Protein AF-A0A935FFC0-F1 (afdb_monomer_lite)

Sequence (80 aa):
MGIFNATATYGHGFKPTDNPDEYIARIYTGGFAGQGTATKRLIREMEPFMQEKGYSKYNILSARFNLIPSFFKFTIKFEV

Secondary structure (DSSP, 8-state):
-----------SSEEE-SSTTEEEEEEE--TT--HHHHHHHHHHHHHHHHHHHT--EEEEEEEEEETTTTEEEEEEEEE-

Structure (mmCIF, N/CA/C/O backbone):
data_AF-A0A935FFC0-F1
#
_entry.id   AF-A0A935FFC0-F1
#
loop_
_atom_site.group_PDB
_atom_site.id
_atom_site.type_symbol
_atom_site.label_atom_id
_atom_site.label_alt_id
_atom_site.label_comp_id
_atom_site.label_asym_id
_atom_site.label_entity_id
_atom_site.label_seq_id
_atom_site.pdbx_PDB_ins_code
_atom_site.Cartn_x
_atom_site.Cartn_y
_atom_site.Cartn_z
_atom_site.occupancy
_atom_site.B_iso_or_equiv
_atom_site.auth_seq_id
_atom_site.auth_comp_id
_atom_site.auth_asym_id
_atom_site.auth_atom_id
_atom_site.pdbx_PDB_model_num
ATOM 1 N N . MET A 1 1 ? -32.186 -10.570 6.148 1.00 43.62 1 MET A N 1
ATOM 2 C CA . MET A 1 1 ? -30.791 -10.225 6.495 1.00 43.62 1 MET A CA 1
ATOM 3 C C . MET A 1 1 ? -29.867 -10.963 5.543 1.00 43.62 1 MET A C 1
ATOM 5 O O . MET A 1 1 ? -30.030 -12.167 5.424 1.00 43.62 1 MET A O 1
ATOM 9 N N . GLY A 1 2 ? -28.916 -10.275 4.908 1.00 44.16 2 GLY A N 1
ATOM 10 C CA . GLY A 1 2 ? -27.744 -10.935 4.324 1.00 44.16 2 GLY A CA 1
ATOM 11 C C . GLY A 1 2 ? -27.625 -10.854 2.808 1.00 44.16 2 GLY A C 1
ATOM 12 O O . GLY A 1 2 ? -27.797 -11.854 2.128 1.00 44.16 2 GLY A O 1
ATOM 13 N N . ILE A 1 3 ? -27.241 -9.684 2.297 1.00 39.69 3 ILE A N 1
ATOM 14 C CA . ILE A 1 3 ? -26.397 -9.619 1.100 1.00 39.69 3 ILE A CA 1
ATOM 15 C C . ILE A 1 3 ? -25.379 -8.509 1.361 1.00 39.69 3 ILE A C 1
ATOM 17 O O . ILE A 1 3 ? -25.588 -7.346 1.024 1.00 39.69 3 ILE A O 1
ATOM 21 N N . PHE A 1 4 ? -24.305 -8.846 2.078 1.00 37.62 4 PHE A N 1
ATOM 22 C CA . PHE A 1 4 ? -23.122 -7.997 2.083 1.00 37.62 4 PHE A CA 1
ATOM 23 C C . PHE A 1 4 ? -22.534 -8.096 0.678 1.00 37.62 4 PHE A C 1
ATOM 25 O O . PHE A 1 4 ? -21.832 -9.053 0.359 1.00 37.62 4 PHE A O 1
ATOM 32 N N . ASN A 1 5 ? -22.866 -7.123 -0.171 1.00 35.91 5 ASN A N 1
ATOM 33 C CA . ASN A 1 5 ? -22.143 -6.839 -1.404 1.00 35.91 5 ASN A CA 1
ATOM 34 C C . ASN A 1 5 ? -20.738 -6.348 -1.032 1.00 35.91 5 ASN A C 1
ATOM 36 O O . ASN A 1 5 ? -20.406 -5.177 -1.186 1.00 35.91 5 ASN A O 1
ATOM 40 N N . ALA A 1 6 ? -19.905 -7.241 -0.499 1.00 33.56 6 ALA A N 1
ATOM 41 C CA . ALA A 1 6 ? -18.471 -7.051 -0.479 1.00 33.56 6 ALA A CA 1
ATOM 42 C C . ALA A 1 6 ? -17.978 -7.338 -1.898 1.00 33.56 6 ALA A C 1
ATOM 44 O O . ALA A 1 6 ? -17.376 -8.375 -2.172 1.00 33.56 6 ALA A O 1
ATOM 45 N N . THR A 1 7 ? -18.259 -6.415 -2.819 1.00 31.16 7 THR A N 1
ATOM 46 C CA . THR A 1 7 ? -17.533 -6.329 -4.083 1.00 31.16 7 THR A CA 1
ATOM 47 C C . THR A 1 7 ? -16.143 -5.849 -3.716 1.00 31.16 7 THR A C 1
ATOM 49 O O . THR A 1 7 ? -15.810 -4.675 -3.816 1.00 31.16 7 THR A O 1
ATOM 52 N N . ALA A 1 8 ? -15.345 -6.749 -3.153 1.00 35.88 8 ALA A N 1
ATOM 53 C CA . ALA A 1 8 ? -13.962 -6.466 -2.918 1.00 35.88 8 ALA A CA 1
ATOM 54 C C . ALA A 1 8 ? -13.316 -6.433 -4.297 1.00 35.88 8 ALA A C 1
ATOM 56 O O . ALA A 1 8 ? -13.023 -7.470 -4.892 1.00 35.88 8 ALA A O 1
ATOM 57 N N . THR A 1 9 ? -13.146 -5.221 -4.812 1.00 38.34 9 THR A N 1
ATOM 58 C CA . THR A 1 9 ? -12.368 -4.911 -6.008 1.00 38.34 9 THR A CA 1
ATOM 59 C C . THR A 1 9 ? -10.887 -5.163 -5.691 1.00 38.34 9 THR A C 1
ATOM 61 O O . THR A 1 9 ? -10.037 -4.281 -5.747 1.00 38.34 9 THR A O 1
ATOM 64 N N . TYR A 1 10 ? -10.549 -6.388 -5.277 1.00 41.56 10 TYR A N 1
ATOM 65 C CA . TYR A 1 10 ? -9.183 -6.846 -5.094 1.00 41.56 10 TYR A CA 1
ATOM 66 C C . TYR A 1 10 ? -8.614 -7.140 -6.470 1.00 41.56 10 TYR A C 1
ATOM 68 O O . TYR A 1 10 ? -8.631 -8.279 -6.931 1.00 41.56 10 TYR A O 1
ATOM 76 N N . GLY A 1 11 ? -8.101 -6.120 -7.150 1.00 40.78 11 GLY A N 1
ATOM 77 C CA . GLY A 1 11 ? -7.288 -6.413 -8.320 1.00 40.78 11 GLY A CA 1
ATOM 78 C C . GLY A 1 11 ? -7.147 -5.318 -9.348 1.00 40.78 11 GLY A C 1
ATOM 79 O O . GLY A 1 11 ? -7.553 -5.499 -10.491 1.00 40.78 11 GLY A O 1
ATOM 80 N N . HIS A 1 12 ? -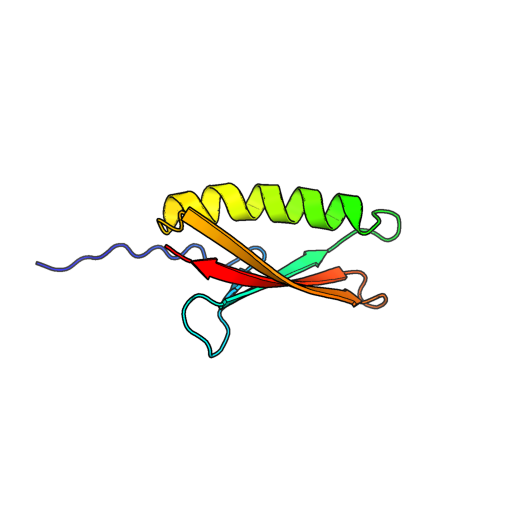6.361 -4.297 -9.017 1.00 50.09 12 HIS A N 1
ATOM 81 C CA . HIS A 1 12 ? -5.292 -3.966 -9.962 1.00 50.09 12 HIS A CA 1
ATOM 82 C C . HIS A 1 12 ? -3.889 -3.798 -9.362 1.00 50.09 12 HIS A C 1
ATOM 84 O O . HIS A 1 12 ? -2.933 -3.605 -10.107 1.00 50.09 12 HIS A O 1
ATOM 90 N N . GLY A 1 13 ? -3.708 -4.014 -8.051 1.00 57.97 13 GLY A N 1
ATOM 91 C CA . GLY A 1 13 ? -2.370 -3.933 -7.453 1.00 57.97 13 GLY A CA 1
ATOM 92 C C . GLY A 1 13 ? -2.210 -4.550 -6.067 1.00 57.97 13 GLY A C 1
ATOM 93 O O . GLY A 1 13 ? -1.161 -5.141 -5.817 1.00 57.97 13 GLY A O 1
ATOM 94 N N . PHE A 1 14 ? -3.225 -4.455 -5.199 1.00 70.44 14 PHE A N 1
ATOM 95 C CA . PHE A 1 14 ? -3.142 -4.826 -3.780 1.00 70.44 14 PHE A CA 1
ATOM 96 C C . PHE A 1 14 ? -3.582 -6.272 -3.539 1.00 70.44 14 PHE A C 1
ATOM 98 O O . PHE A 1 14 ? -4.755 -6.613 -3.676 1.00 70.44 14 PHE A O 1
ATOM 105 N N . LYS A 1 15 ? -2.628 -7.128 -3.179 1.00 78.62 15 LYS A N 1
ATOM 106 C CA . LYS A 1 15 ? -2.861 -8.513 -2.769 1.00 78.62 15 LYS A CA 1
ATOM 107 C C . LYS A 1 15 ? -2.872 -8.605 -1.244 1.00 78.62 15 LYS A C 1
ATOM 109 O O . LYS A 1 15 ? -1.875 -8.196 -0.657 1.00 78.62 15 LYS A O 1
ATOM 114 N N . PRO A 1 16 ? -3.921 -9.139 -0.603 1.00 76.81 16 PRO A N 1
ATOM 115 C CA . PRO A 1 16 ? -3.874 -9.416 0.830 1.00 76.81 16 PRO A CA 1
ATOM 116 C C . PRO A 1 16 ? -2.755 -10.422 1.144 1.00 76.81 16 PRO A C 1
ATOM 118 O O . PRO A 1 16 ? -2.407 -11.254 0.300 1.00 76.81 16 PRO A O 1
ATOM 121 N N . THR A 1 17 ? -2.167 -10.310 2.330 1.00 77.31 17 THR A N 1
ATOM 122 C CA . THR A 1 17 ? -1.218 -11.291 2.886 1.00 77.31 17 THR A CA 1
ATOM 123 C C . THR A 1 17 ? -1.905 -12.148 3.959 1.00 77.31 17 THR A C 1
ATOM 125 O O . THR A 1 17 ? -3.112 -12.035 4.156 1.00 77.31 17 THR A O 1
ATOM 128 N N . ASP A 1 18 ? -1.147 -13.003 4.647 1.00 76.81 18 ASP A N 1
ATOM 129 C CA . ASP A 1 18 ? -1.624 -13.805 5.786 1.00 76.81 18 ASP A CA 1
ATOM 130 C C . ASP A 1 18 ? -2.036 -12.939 6.992 1.00 76.81 18 ASP A C 1
ATOM 132 O O . ASP A 1 18 ? -2.877 -13.342 7.793 1.00 76.81 18 ASP A O 1
ATOM 136 N N . ASN A 1 19 ? -1.467 -11.734 7.118 1.00 77.44 19 ASN A N 1
ATOM 137 C CA . ASN A 1 19 ? -1.814 -10.809 8.193 1.00 77.44 19 ASN A CA 1
ATOM 138 C C . ASN A 1 19 ? -3.096 -10.025 7.858 1.00 77.44 19 ASN A C 1
ATOM 140 O O . ASN A 1 19 ? -3.187 -9.449 6.765 1.00 77.44 19 ASN A O 1
ATOM 144 N N . PRO A 1 20 ? -4.051 -9.917 8.802 1.00 76.25 20 PRO A N 1
ATOM 145 C CA . PRO A 1 20 ? -5.179 -9.013 8.645 1.00 76.25 20 PRO A CA 1
ATOM 146 C C . PRO A 1 20 ? -4.669 -7.575 8.496 1.00 76.25 20 PRO A C 1
ATOM 148 O O . PRO A 1 20 ? -3.693 -7.171 9.131 1.00 76.25 20 PRO A O 1
ATOM 151 N N . ASP A 1 21 ? -5.316 -6.833 7.600 1.00 80.50 21 ASP A N 1
ATOM 152 C CA . ASP A 1 21 ? -5.013 -5.435 7.281 1.00 80.50 21 ASP A CA 1
ATOM 153 C C . ASP A 1 21 ? -3.651 -5.171 6.619 1.00 80.50 21 ASP A C 1
ATOM 155 O O . ASP A 1 21 ? -3.272 -4.018 6.415 1.00 80.50 21 ASP A O 1
ATOM 159 N N . GLU A 1 22 ? -2.922 -6.205 6.196 1.00 84.31 22 GLU A N 1
ATOM 160 C CA . GLU A 1 22 ? -1.689 -6.050 5.426 1.00 84.31 22 GLU A CA 1
ATOM 161 C C . GLU A 1 22 ? -1.881 -6.485 3.965 1.00 84.31 22 GLU A C 1
ATOM 163 O O . GLU A 1 22 ? -2.450 -7.529 3.632 1.00 84.31 22 GLU A O 1
ATOM 168 N N . TYR A 1 23 ? -1.382 -5.646 3.061 1.00 85.06 23 TYR A N 1
ATOM 169 C CA . TYR A 1 23 ? -1.549 -5.777 1.627 1.00 85.06 23 TYR A CA 1
ATOM 170 C C . TYR A 1 23 ? -0.246 -5.491 0.891 1.00 85.06 23 TYR A C 1
ATOM 172 O O . TYR A 1 23 ? 0.549 -4.618 1.232 1.00 85.06 23 TYR A O 1
ATOM 180 N N . ILE A 1 24 ? -0.046 -6.227 -0.189 1.00 85.12 24 ILE A N 1
ATOM 181 C CA . ILE A 1 24 ? 1.101 -6.133 -1.072 1.00 85.12 24 ILE A CA 1
ATOM 182 C C . ILE A 1 24 ? 0.657 -5.453 -2.357 1.00 85.12 24 ILE A C 1
ATOM 184 O O . ILE A 1 24 ? -0.065 -6.049 -3.151 1.00 85.12 24 ILE A O 1
ATOM 188 N N . ALA A 1 25 ? 1.154 -4.250 -2.606 1.00 82.94 25 ALA A N 1
ATOM 189 C CA . ALA A 1 25 ? 0.959 -3.545 -3.860 1.00 82.94 25 ALA A CA 1
ATOM 190 C C . ALA A 1 25 ? 2.139 -3.771 -4.807 1.00 82.94 25 ALA A C 1
ATOM 192 O O . ALA A 1 25 ? 3.301 -3.649 -4.412 1.00 82.94 25 ALA A O 1
ATOM 193 N N . ARG A 1 26 ? 1.865 -4.079 -6.076 1.00 82.62 26 ARG A N 1
ATOM 194 C CA . ARG A 1 26 ? 2.899 -4.143 -7.120 1.00 82.62 26 ARG A CA 1
ATOM 195 C C . ARG A 1 26 ? 2.662 -3.045 -8.138 1.00 82.62 26 ARG A C 1
ATOM 197 O O . ARG A 1 26 ? 1.715 -3.119 -8.912 1.00 82.62 26 ARG A O 1
ATOM 204 N N . ILE A 1 27 ? 3.545 -2.054 -8.151 1.00 77.06 27 ILE A N 1
ATOM 205 C CA . ILE A 1 27 ? 3.494 -0.966 -9.119 1.00 77.06 27 ILE A CA 1
ATOM 206 C C . ILE A 1 27 ? 4.523 -1.234 -10.206 1.00 77.06 27 ILE A C 1
ATOM 208 O O . ILE A 1 27 ? 5.730 -1.148 -9.978 1.00 77.06 27 ILE A O 1
ATOM 212 N N . TYR A 1 28 ? 4.033 -1.562 -11.396 1.00 72.62 28 TYR A N 1
ATOM 213 C CA . TYR A 1 28 ? 4.866 -1.691 -12.581 1.00 72.62 28 TYR A CA 1
ATOM 214 C C . TYR A 1 28 ? 5.233 -0.299 -13.078 1.00 72.62 28 TYR A C 1
ATOM 216 O 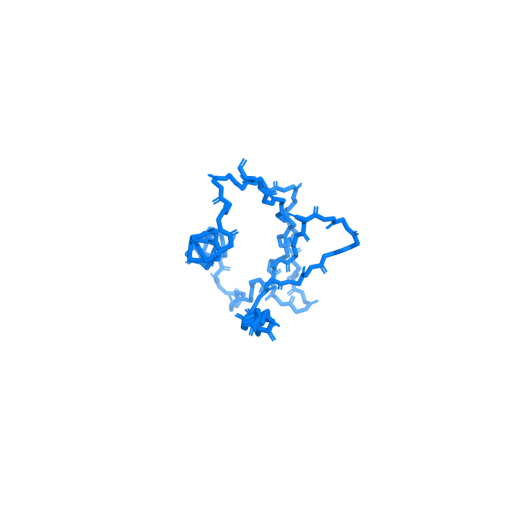O . TYR A 1 28 ? 4.380 0.500 -13.476 1.00 72.62 28 TYR A O 1
ATOM 224 N N . THR A 1 29 ? 6.522 -0.011 -13.028 1.00 65.94 29 THR A N 1
ATOM 225 C CA . THR A 1 29 ? 7.111 1.192 -13.592 1.00 65.94 29 THR A CA 1
ATOM 226 C C . THR A 1 29 ? 7.800 0.796 -14.886 1.00 65.94 29 THR A C 1
ATOM 228 O O . THR A 1 29 ? 8.674 -0.066 -14.872 1.00 65.94 29 THR A O 1
ATOM 231 N N . GLY A 1 30 ? 7.417 1.401 -16.016 1.00 59.22 30 GLY A N 1
ATOM 232 C CA . GLY A 1 30 ? 8.209 1.269 -17.245 1.00 59.22 30 GLY A CA 1
ATOM 233 C C . GLY A 1 30 ? 9.648 1.714 -16.972 1.00 59.22 30 GLY A C 1
ATOM 234 O O . GLY A 1 30 ? 9.838 2.563 -16.106 1.00 59.22 30 GLY A O 1
ATOM 235 N N . GLY A 1 31 ? 10.643 1.155 -17.671 1.00 51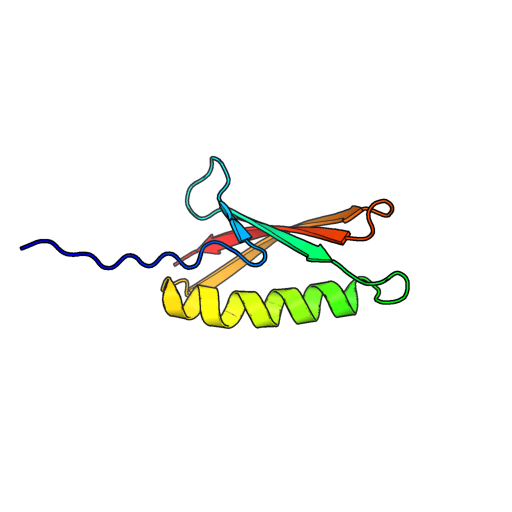.62 31 GLY A N 1
ATOM 236 C CA . GLY A 1 31 ? 12.082 1.203 -17.326 1.00 51.62 31 GLY A CA 1
ATOM 237 C C . GLY A 1 31 ? 12.750 2.575 -17.103 1.00 51.62 31 GLY A C 1
ATOM 238 O O . GLY A 1 31 ? 13.939 2.621 -16.819 1.00 51.62 31 GLY A O 1
ATOM 239 N N . PHE A 1 32 ? 12.001 3.677 -17.182 1.00 56.16 32 PHE A N 1
ATOM 240 C CA . PHE A 1 32 ? 12.427 5.049 -16.887 1.00 56.16 32 PHE A CA 1
ATOM 241 C C . PHE A 1 32 ? 11.674 5.710 -15.715 1.00 56.16 32 PHE A C 1
ATOM 243 O O . PHE A 1 32 ? 12.041 6.797 -15.272 1.00 56.16 32 PHE A O 1
ATOM 250 N N . ALA A 1 33 ? 10.617 5.090 -15.188 1.00 61.84 33 ALA A N 1
ATOM 251 C CA . ALA A 1 33 ? 9.866 5.605 -14.051 1.00 61.84 33 ALA A CA 1
ATOM 252 C C . ALA A 1 33 ? 10.539 5.160 -12.742 1.00 61.84 33 ALA A C 1
ATOM 254 O O . ALA A 1 33 ? 10.426 4.015 -12.318 1.00 61.84 33 ALA A O 1
ATOM 255 N N . GLY A 1 34 ? 11.264 6.079 -12.102 1.00 66.56 34 GLY A N 1
ATOM 256 C CA . GLY A 1 34 ? 11.916 5.831 -10.814 1.00 66.56 34 GLY A CA 1
ATOM 257 C C . GLY A 1 34 ? 10.939 5.650 -9.643 1.00 66.56 34 GLY A C 1
ATOM 258 O O . GLY A 1 34 ? 9.724 5.831 -9.769 1.00 66.56 34 GLY A O 1
ATOM 259 N N . GLN A 1 35 ? 11.496 5.355 -8.463 1.00 69.38 35 GLN A N 1
ATOM 260 C CA . GLN A 1 35 ? 10.755 5.093 -7.219 1.00 69.38 35 GLN A CA 1
ATOM 261 C C . GLN A 1 35 ? 9.702 6.163 -6.893 1.00 69.38 35 GLN A C 1
ATOM 263 O O . GLN A 1 35 ? 8.600 5.827 -6.471 1.00 69.38 35 GLN A O 1
ATOM 268 N N . GLY A 1 36 ? 9.994 7.445 -7.137 1.00 74.19 36 GLY A N 1
ATOM 269 C CA . GLY A 1 36 ? 9.050 8.535 -6.864 1.00 74.19 36 GLY A CA 1
ATOM 270 C C . GLY A 1 36 ? 7.738 8.422 -7.649 1.00 74.19 36 GLY A C 1
ATOM 271 O O . GLY A 1 36 ? 6.667 8.697 -7.109 1.00 74.19 36 GLY A O 1
ATOM 272 N N . THR A 1 37 ? 7.793 7.963 -8.901 1.00 78.19 37 THR A N 1
ATOM 273 C CA . THR A 1 37 ? 6.600 7.736 -9.729 1.00 78.19 37 THR A CA 1
ATOM 274 C C . THR A 1 37 ? 5.804 6.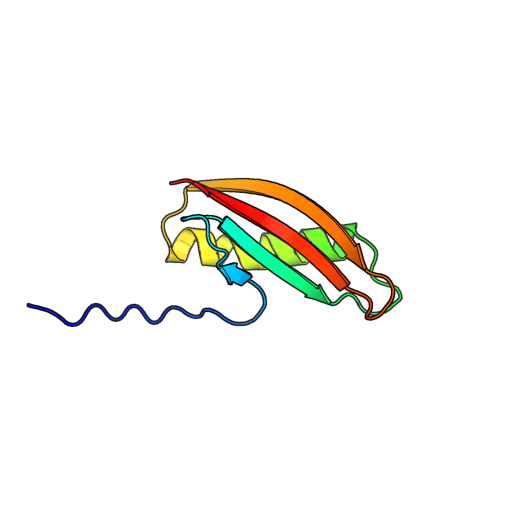535 -9.224 1.00 78.19 37 THR A C 1
ATOM 276 O O . THR A 1 37 ? 4.575 6.599 -9.161 1.00 78.19 37 THR A O 1
ATOM 279 N N . ALA A 1 38 ? 6.495 5.469 -8.803 1.00 76.44 38 ALA A N 1
ATOM 280 C CA . ALA A 1 38 ? 5.864 4.293 -8.212 1.00 76.44 38 ALA A CA 1
ATOM 281 C C . ALA A 1 38 ? 5.104 4.647 -6.927 1.00 76.44 38 ALA A C 1
ATOM 283 O O . ALA A 1 38 ? 3.939 4.285 -6.784 1.00 76.44 38 ALA A O 1
ATOM 284 N N . THR A 1 39 ? 5.733 5.416 -6.034 1.00 78.38 39 THR A N 1
ATOM 285 C CA . THR A 1 39 ? 5.128 5.857 -4.771 1.00 78.38 39 THR A CA 1
ATOM 286 C C . THR A 1 39 ? 3.937 6.786 -5.000 1.00 78.38 39 THR A C 1
ATOM 288 O O . THR A 1 39 ? 2.907 6.621 -4.359 1.00 78.38 39 THR A O 1
ATOM 291 N N . LYS A 1 40 ? 4.019 7.738 -5.942 1.00 81.88 40 LYS A N 1
ATOM 292 C CA . LYS A 1 40 ? 2.877 8.614 -6.267 1.00 81.88 40 LYS A CA 1
ATOM 293 C C . LYS A 1 40 ? 1.675 7.824 -6.777 1.00 81.88 40 LYS A C 1
ATOM 295 O O . LYS A 1 40 ? 0.548 8.090 -6.371 1.00 81.88 40 LYS A O 1
ATOM 300 N N . ARG A 1 41 ? 1.915 6.849 -7.659 1.00 81.81 41 ARG A N 1
ATOM 301 C CA . ARG A 1 41 ? 0.858 5.969 -8.167 1.00 81.81 41 ARG A CA 1
ATOM 302 C C . ARG A 1 41 ? 0.278 5.105 -7.053 1.00 81.81 41 ARG A C 1
ATOM 304 O O . ARG A 1 41 ? -0.935 4.982 -6.969 1.00 81.81 41 ARG A O 1
ATOM 311 N N . LEU A 1 42 ? 1.136 4.589 -6.174 1.00 80.94 42 LEU A N 1
ATOM 312 C CA . LEU A 1 42 ? 0.718 3.843 -4.999 1.00 80.94 42 LEU A CA 1
ATOM 313 C C . LEU A 1 42 ? -0.232 4.665 -4.119 1.00 80.94 42 LEU A C 1
ATOM 315 O O . LEU A 1 42 ? -1.335 4.211 -3.859 1.00 80.94 42 LEU A O 1
ATOM 319 N N . ILE A 1 43 ? 0.160 5.879 -3.720 1.00 82.62 43 ILE A N 1
ATOM 320 C CA . ILE A 1 43 ? -0.668 6.762 -2.880 1.00 82.62 43 ILE A CA 1
ATOM 321 C C . ILE A 1 43 ? -2.017 7.041 -3.555 1.00 82.62 43 ILE A C 1
ATOM 323 O O . ILE A 1 43 ? -3.058 6.940 -2.913 1.00 82.62 43 ILE A O 1
ATOM 327 N N . ARG A 1 44 ? -2.008 7.310 -4.867 1.00 83.06 44 ARG A N 1
ATOM 328 C CA . ARG A 1 44 ? -3.225 7.558 -5.651 1.00 83.06 44 ARG A CA 1
ATOM 329 C C . ARG A 1 44 ? -4.184 6.366 -5.675 1.00 83.06 44 ARG A C 1
ATOM 331 O O . ARG A 1 44 ? -5.387 6.580 -5.723 1.00 83.06 44 ARG A O 1
ATOM 338 N N . GLU A 1 45 ? -3.675 5.136 -5.683 1.00 79.44 45 GLU A N 1
ATOM 339 C CA . GLU A 1 45 ? -4.522 3.936 -5.622 1.00 79.44 45 GLU A CA 1
ATOM 340 C C . GLU A 1 45 ? -4.900 3.551 -4.180 1.00 79.44 45 GLU A C 1
ATOM 342 O O . GLU A 1 45 ? -5.960 2.971 -3.959 1.00 79.44 45 GLU A O 1
ATOM 347 N N . MET A 1 46 ? -4.075 3.906 -3.189 1.00 81.12 46 MET A N 1
ATOM 348 C CA . MET A 1 46 ? -4.355 3.668 -1.770 1.00 81.12 46 MET A CA 1
ATOM 349 C C . MET A 1 46 ? -5.477 4.555 -1.236 1.00 81.12 46 MET A C 1
ATOM 351 O O . MET A 1 46 ? -6.290 4.078 -0.458 1.00 81.12 46 MET A O 1
ATOM 355 N N . GLU A 1 47 ? -5.539 5.822 -1.641 1.00 82.56 47 GLU A N 1
ATOM 356 C CA . GLU A 1 47 ? -6.539 6.784 -1.158 1.00 82.56 47 GLU A CA 1
ATOM 357 C C . GLU A 1 47 ? -7.998 6.314 -1.359 1.00 82.56 47 GLU A C 1
ATOM 359 O O . GLU A 1 47 ? -8.724 6.220 -0.364 1.00 82.56 47 GLU A O 1
ATOM 364 N N . PRO A 1 48 ? -8.441 5.914 -2.571 1.00 82.56 48 PRO A N 1
ATOM 365 C CA . PRO A 1 48 ? -9.783 5.365 -2.750 1.00 82.56 48 PRO A CA 1
ATOM 366 C C . PRO A 1 48 ? -9.960 4.009 -2.052 1.00 82.56 48 PRO A C 1
ATOM 368 O O . PRO A 1 48 ? -11.042 3.732 -1.545 1.00 82.56 48 PRO A O 1
ATOM 371 N N . PHE A 1 49 ? -8.912 3.179 -1.965 1.00 79.94 49 PHE A N 1
ATOM 372 C CA . PHE A 1 49 ? -8.974 1.891 -1.261 1.00 79.94 49 PHE A CA 1
ATOM 373 C C . PHE A 1 49 ? -9.206 2.072 0.245 1.00 79.94 49 PHE A C 1
ATOM 375 O O . PHE A 1 49 ? -10.003 1.355 0.847 1.00 79.94 49 PHE A O 1
ATOM 382 N N . MET A 1 50 ? -8.546 3.057 0.851 1.00 82.00 50 MET A N 1
ATOM 383 C CA . MET A 1 50 ? -8.730 3.417 2.253 1.00 82.00 50 MET A CA 1
ATOM 384 C C . MET A 1 50 ? -10.134 3.947 2.518 1.00 82.00 50 MET A C 1
ATOM 386 O O . MET A 1 50 ? -10.768 3.507 3.472 1.00 82.00 50 MET A O 1
ATOM 390 N N . GLN A 1 51 ? -10.644 4.830 1.655 1.00 83.19 51 GLN A N 1
ATOM 391 C CA . GLN A 1 51 ? -12.006 5.352 1.779 1.00 83.19 51 GLN A CA 1
ATOM 392 C C . GLN A 1 51 ? -13.069 4.258 1.608 1.00 83.19 51 GLN A C 1
ATOM 394 O O . GLN A 1 51 ? -14.020 4.217 2.381 1.00 83.19 51 GLN A O 1
ATOM 399 N N . GLU A 1 52 ? -12.895 3.345 0.645 1.00 79.75 52 GLU A N 1
ATOM 400 C CA . GLU A 1 52 ? -13.823 2.229 0.410 1.00 79.75 52 GLU A CA 1
ATOM 401 C C . GLU A 1 52 ? -13.845 1.241 1.587 1.00 79.75 52 GLU A C 1
ATOM 403 O O . GLU A 1 52 ? -14.900 0.726 1.958 1.00 79.75 52 GLU A O 1
ATOM 408 N N . LYS A 1 53 ? -12.681 0.974 2.188 1.00 78.88 53 LYS A N 1
ATOM 409 C CA . LYS A 1 53 ? -12.534 0.017 3.294 1.00 78.88 53 LYS A CA 1
ATOM 410 C C . LYS A 1 53 ? -12.711 0.632 4.683 1.00 78.88 53 LYS A C 1
ATOM 412 O O . LYS A 1 53 ? -12.824 -0.116 5.648 1.00 78.88 53 LYS A O 1
ATOM 417 N N . GLY A 1 54 ? -12.752 1.959 4.789 1.00 82.00 54 GLY A N 1
ATOM 418 C CA . GLY A 1 54 ? -12.846 2.671 6.063 1.00 82.00 54 GLY A CA 1
ATOM 419 C C . GLY A 1 54 ? -11.539 2.698 6.862 1.00 82.00 54 GLY A C 1
ATOM 420 O O . GLY A 1 54 ? -11.581 2.773 8.084 1.00 82.00 54 GLY A O 1
ATOM 421 N N . TYR A 1 55 ? -10.384 2.623 6.200 1.00 83.50 55 TYR A N 1
ATOM 422 C CA . TYR A 1 55 ? -9.083 2.767 6.854 1.00 83.50 55 TYR A CA 1
ATOM 423 C C . TYR A 1 55 ? -8.715 4.250 6.993 1.00 83.50 55 TYR A C 1
ATOM 425 O O . TYR A 1 55 ? -8.717 4.975 5.998 1.00 83.50 55 TYR A O 1
ATOM 433 N N . SER A 1 56 ? -8.341 4.708 8.192 1.00 82.06 56 SER A N 1
ATOM 434 C CA . SER A 1 56 ? -7.897 6.100 8.406 1.00 82.06 56 SER A CA 1
ATOM 435 C C . SER A 1 56 ? -6.389 6.271 8.248 1.00 82.06 56 SER A C 1
ATOM 437 O O . SER A 1 56 ? -5.900 7.381 8.029 1.00 82.06 56 SER A O 1
ATOM 439 N N . LYS A 1 57 ? -5.626 5.183 8.389 1.00 83.88 57 LYS A N 1
ATOM 440 C CA . LYS A 1 57 ? -4.164 5.199 8.380 1.00 83.88 57 LYS A CA 1
ATOM 441 C C . LYS A 1 57 ? -3.606 4.125 7.464 1.00 83.88 57 LYS A C 1
ATOM 443 O O . LYS A 1 57 ? -4.193 3.069 7.242 1.00 83.88 57 LYS A O 1
ATOM 448 N N . TYR A 1 58 ? -2.420 4.410 6.950 1.00 85.56 58 TYR A N 1
ATOM 449 C CA . TYR A 1 58 ? -1.608 3.449 6.233 1.00 85.56 58 TYR A CA 1
ATOM 450 C C . TYR A 1 58 ? -0.169 3.554 6.711 1.00 85.56 58 TYR A C 1
ATOM 452 O O . TYR A 1 58 ? 0.325 4.635 7.034 1.00 85.56 58 TYR A O 1
ATOM 460 N N . ASN A 1 59 ? 0.518 2.425 6.714 1.00 86.69 59 ASN A N 1
ATOM 461 C CA . ASN A 1 59 ? 1.928 2.345 7.016 1.00 86.69 59 ASN A CA 1
ATOM 462 C C . ASN A 1 59 ? 2.625 1.504 5.950 1.00 86.69 59 ASN A C 1
ATOM 464 O O . ASN A 1 59 ? 2.261 0.353 5.710 1.00 86.69 59 ASN A O 1
ATOM 468 N N . ILE A 1 60 ? 3.630 2.075 5.292 1.00 86.25 60 ILE A N 1
ATOM 469 C CA . ILE A 1 60 ? 4.423 1.354 4.295 1.00 86.25 60 ILE A CA 1
ATOM 470 C C . ILE A 1 60 ? 5.521 0.604 5.048 1.00 86.25 60 ILE A C 1
ATOM 472 O O . ILE A 1 60 ? 6.561 1.166 5.376 1.00 86.25 60 ILE A O 1
ATOM 476 N N . LEU A 1 61 ? 5.288 -0.680 5.311 1.00 84.44 61 LEU A N 1
ATOM 477 C CA . LEU A 1 61 ? 6.230 -1.553 6.012 1.00 84.44 61 LEU A CA 1
ATOM 478 C C . LEU A 1 61 ? 7.496 -1.817 5.194 1.00 84.44 61 LEU A C 1
ATOM 480 O O . LEU A 1 61 ? 8.575 -2.039 5.741 1.00 84.44 61 LEU A O 1
ATOM 484 N N . SER A 1 62 ? 7.374 -1.871 3.867 1.00 82.62 62 SER A N 1
ATOM 485 C CA . SER A 1 62 ? 8.508 -2.143 2.986 1.00 82.62 62 SER A CA 1
ATOM 486 C C . SER A 1 62 ? 8.266 -1.645 1.573 1.00 82.62 62 SER A C 1
ATOM 488 O O . SER A 1 62 ? 7.160 -1.742 1.050 1.00 82.62 62 SER A O 1
ATOM 490 N N . ALA A 1 63 ? 9.336 -1.193 0.926 1.00 83.50 63 ALA A N 1
ATOM 491 C CA . ALA A 1 63 ? 9.375 -0.881 -0.495 1.00 83.50 63 ALA A CA 1
ATOM 492 C C . ALA A 1 63 ? 10.588 -1.585 -1.108 1.00 83.50 63 ALA A C 1
ATOM 494 O O . ALA A 1 63 ? 11.729 -1.279 -0.767 1.00 83.50 63 ALA A O 1
ATOM 495 N N . ARG A 1 64 ? 10.355 -2.551 -1.998 1.00 82.12 64 ARG A N 1
ATOM 496 C CA . ARG A 1 64 ? 11.414 -3.2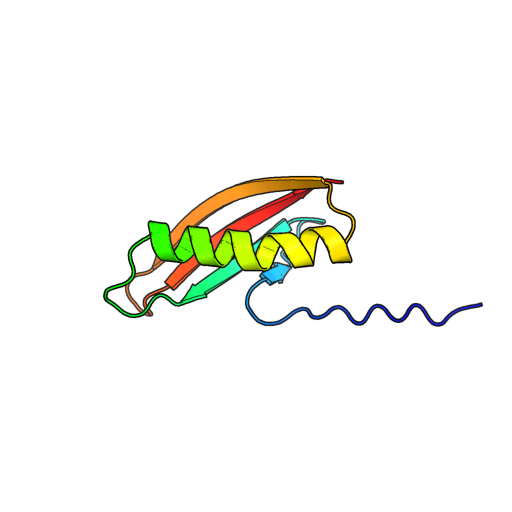49 -2.732 1.00 82.12 64 ARG A CA 1
ATOM 497 C C . ARG A 1 64 ? 11.303 -2.949 -4.210 1.00 82.12 64 ARG A C 1
ATOM 499 O O . ARG A 1 64 ? 10.277 -3.231 -4.824 1.00 82.12 64 ARG A O 1
ATOM 506 N N . PHE A 1 65 ? 12.379 -2.424 -4.778 1.00 80.50 65 PHE A N 1
ATOM 507 C CA . PHE A 1 65 ? 12.522 -2.358 -6.220 1.00 80.50 65 PHE A CA 1
ATOM 508 C C . PHE A 1 65 ? 12.968 -3.714 -6.750 1.00 80.50 65 PHE A C 1
ATOM 510 O O . PHE A 1 65 ? 13.922 -4.305 -6.247 1.00 80.50 65 PH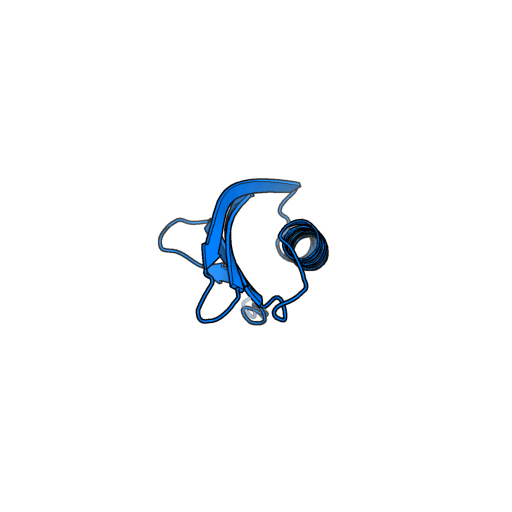E A O 1
ATOM 517 N N . ASN A 1 66 ? 12.281 -4.192 -7.771 1.00 76.50 66 ASN A N 1
ATOM 518 C CA . ASN A 1 66 ? 12.646 -5.375 -8.509 1.00 76.50 66 ASN A CA 1
ATOM 519 C C . ASN A 1 66 ? 12.968 -4.934 -9.935 1.00 76.50 66 ASN A C 1
ATOM 521 O O . ASN A 1 66 ? 12.123 -4.345 -10.603 1.00 76.50 66 ASN A O 1
ATOM 525 N N . LEU A 1 67 ? 14.201 -5.172 -10.379 1.00 67.62 67 LEU A N 1
ATOM 526 C CA . LEU A 1 67 ? 14.670 -4.692 -11.679 1.00 67.62 67 LEU A CA 1
ATOM 527 C C . LEU A 1 67 ? 14.115 -5.541 -12.838 1.00 67.62 67 LEU A C 1
ATOM 529 O O . LEU A 1 67 ? 13.849 -5.001 -13.909 1.00 67.62 67 LEU A O 1
ATOM 533 N N . ILE A 1 68 ? 13.909 -6.851 -12.626 1.00 72.88 68 ILE A N 1
ATOM 534 C CA . ILE A 1 68 ? 13.463 -7.800 -13.661 1.00 72.88 68 ILE A CA 1
ATOM 535 C C . ILE A 1 68 ? 12.425 -8.779 -13.077 1.00 72.88 68 ILE A C 1
ATOM 537 O O . ILE A 1 68 ? 12.790 -9.627 -12.260 1.00 72.88 68 ILE A O 1
ATOM 541 N N . PRO A 1 69 ? 11.138 -8.699 -13.471 1.00 65.12 69 PRO A N 1
ATOM 542 C CA . PRO A 1 69 ? 10.511 -7.601 -14.214 1.00 65.12 69 PRO A CA 1
ATOM 543 C C . PRO A 1 69 ? 10.597 -6.279 -13.432 1.00 65.12 69 PRO A C 1
ATOM 545 O O . PRO A 1 69 ? 10.697 -6.310 -12.206 1.00 65.12 69 PRO A O 1
ATOM 548 N N . SER A 1 70 ? 10.583 -5.139 -14.133 1.00 69.94 70 SER A N 1
ATOM 549 C CA . SER A 1 70 ? 10.744 -3.809 -13.525 1.00 69.94 70 SER A CA 1
ATOM 550 C C . SER A 1 70 ? 9.471 -3.394 -12.778 1.00 69.94 70 SER A C 1
ATOM 552 O O . SER A 1 70 ? 8.479 -2.979 -13.381 1.00 69.94 70 SER A O 1
ATOM 554 N N . PHE A 1 71 ? 9.456 -3.581 -11.460 1.00 76.19 71 PHE A N 1
ATOM 555 C CA . PHE A 1 71 ? 8.338 -3.203 -10.596 1.00 76.19 71 PHE A CA 1
ATOM 556 C C . PHE A 1 71 ? 8.811 -2.826 -9.197 1.00 76.19 71 PHE A C 1
ATOM 558 O O . PHE A 1 71 ? 9.832 -3.300 -8.708 1.00 76.19 71 PHE A O 1
ATOM 565 N N . PHE A 1 72 ? 8.011 -2.026 -8.503 1.00 80.00 72 PHE A N 1
ATOM 566 C CA . PHE A 1 72 ? 8.153 -1.807 -7.072 1.00 80.00 72 PHE A CA 1
ATOM 567 C C . PHE A 1 72 ? 7.101 -2.615 -6.320 1.00 80.00 72 PHE A C 1
ATOM 569 O O . PHE A 1 72 ? 5.901 -2.497 -6.575 1.00 80.00 72 PHE A O 1
ATOM 576 N N . LYS A 1 73 ? 7.556 -3.454 -5.391 1.00 84.31 73 LYS A N 1
ATOM 577 C CA . LYS A 1 73 ? 6.710 -4.158 -4.430 1.00 84.31 73 LYS A CA 1
ATOM 578 C C . LYS A 1 73 ? 6.652 -3.343 -3.151 1.00 84.31 73 LYS A C 1
ATOM 580 O O . LYS A 1 73 ? 7.672 -3.179 -2.486 1.00 84.31 73 LYS A O 1
ATOM 585 N N . PHE A 1 74 ? 5.465 -2.890 -2.794 1.00 84.50 74 PHE A N 1
ATOM 586 C CA . PHE A 1 74 ? 5.201 -2.220 -1.533 1.00 84.50 74 PHE A CA 1
ATOM 587 C C . PHE A 1 74 ? 4.402 -3.150 -0.631 1.00 84.50 74 PHE A C 1
ATOM 589 O O . PHE A 1 74 ? 3.415 -3.734 -1.070 1.00 84.50 74 PHE A O 1
ATOM 596 N N . THR A 1 75 ? 4.833 -3.298 0.613 1.00 87.38 75 THR A N 1
ATOM 597 C CA . THR A 1 75 ? 4.037 -3.925 1.668 1.00 87.38 75 THR A CA 1
ATOM 598 C C . THR A 1 75 ? 3.459 -2.808 2.509 1.00 87.38 75 THR A C 1
ATOM 600 O O . THR A 1 75 ? 4.202 -1.967 3.018 1.00 87.38 75 THR A O 1
ATOM 603 N N . ILE A 1 76 ? 2.141 -2.780 2.616 1.00 87.19 76 ILE A N 1
ATOM 604 C CA . ILE A 1 76 ? 1.385 -1.720 3.263 1.00 87.19 76 ILE A CA 1
ATOM 605 C C . ILE A 1 76 ? 0.492 -2.369 4.294 1.00 87.19 76 ILE A C 1
ATOM 607 O O . ILE A 1 76 ? -0.232 -3.309 3.985 1.00 87.19 76 ILE A O 1
ATOM 611 N N . LYS A 1 77 ? 0.527 -1.841 5.503 1.00 87.50 77 LYS A N 1
ATOM 612 C CA . LYS A 1 77 ? -0.425 -2.166 6.545 1.00 87.50 77 LYS A CA 1
ATOM 613 C C . LYS A 1 77 ? -1.412 -1.018 6.649 1.00 87.50 77 LYS A C 1
ATOM 615 O O . LYS A 1 77 ? -0.992 0.122 6.831 1.00 87.50 77 LYS A O 1
ATOM 620 N N . PHE A 1 78 ? -2.691 -1.299 6.492 1.00 83.50 78 PHE A N 1
ATOM 621 C CA . PHE A 1 78 ? -3.737 -0.328 6.761 1.00 83.50 78 PHE A CA 1
ATOM 622 C C . PHE A 1 78 ? -4.201 -0.462 8.205 1.00 83.50 78 PHE A C 1
ATOM 624 O O . PHE A 1 78 ? -4.120 -1.529 8.806 1.00 83.50 78 PHE A O 1
ATOM 631 N N . GLU A 1 79 ? -4.632 0.648 8.782 1.00 81.38 79 GLU A N 1
ATOM 632 C CA . GLU A 1 79 ? -5.173 0.701 10.134 1.00 81.38 79 GLU A CA 1
ATOM 633 C C . GLU A 1 79 ? -6.414 1.600 10.117 1.00 81.38 79 GLU A C 1
ATOM 635 O O . GLU A 1 79 ? -6.482 2.574 9.356 1.00 81.38 79 GLU A O 1
ATOM 640 N N . VAL A 1 80 ? -7.416 1.228 10.913 1.00 74.12 80 VAL A N 1
ATOM 641 C CA . VAL A 1 80 ? -8.682 1.965 11.049 1.00 74.12 80 VAL A CA 1
ATOM 642 C C . VAL A 1 80 ? -8.495 3.179 11.946 1.00 74.12 80 VAL A C 1
ATOM 644 O O . VAL A 1 80 ? -7.824 3.060 12.995 1.00 74.12 80 VAL A O 1
#

Foldseek 3Di:
DDDPPPPVPPDDFWDDDPDPQKTKGKAQDDQPDDPVNSVVVVVVVVVVVCVVVVFPDKDFPDWDADVVVGIIITIMGTHD

Radius of gyration: 13.68 Å; chains: 1; bounding box: 46×22×28 Å

pLDDT: mean 72.16, std 15.69, range [31.16, 87.5]